Protein AF-A0A1B6CHH2-F1 (afdb_monomer_lite)

Radius of gyration: 15.86 Å; chains: 1; bounding box: 46×40×38 Å

InterPro domains:
  IPR018959 Domain of unknown function DUF1989 [PF09347] (5-122)

Sequence (154 aa):
MIFQGTHLSKYARLWSNEPFVRPLATVVADSIPYNADEDGARLHDIFSSSCGIKTWGLLTGRENGNESCFQTIYKELKNEGCFQCWNIFNCSGISKDTSQYFTKVTPSIKGDYIEFIPDMNLKVAVVCCARGDGSSDIQQNENSLKCDVFAALH

Secondary structure (DSSP, 8-state):
-GGG-SB--TT-EEEPPTTT--EEEEEEEES------TT--EEEESSSPPP-HHHHHHHH--S--PPPHHHHHHHHHTTS------EEEEEEEE-TTT--EEEE-----TT--EEEEESS---------TTTTTT-SSPPPSS-----------

Organism: NCBI:txid38151

pLDDT: mean 84.79, std 11.09, range [46.41, 96.31]

Foldseek 3Di:
DDPVHQADAAQDF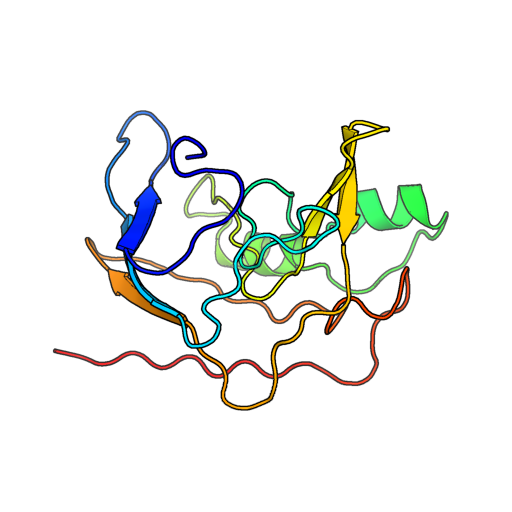DFDDPPVTDTFKGWHHFQDPFAQDPQGKDFWGQNDDFDDLVVLCVVPVDNDDDDTPCNVVCVVCVVVPDDGDIRGQWIWDQGPVPRDIDTDQGPDDPPTDIDIDTPDDDDDDDDQGQCHRVPDPRDRDPPGDDDDDDDDDD

Structure (mmCIF, N/CA/C/O backbone):
data_AF-A0A1B6CHH2-F1
#
_entry.id   AF-A0A1B6CHH2-F1
#
loop_
_atom_site.group_PDB
_atom_site.id
_atom_site.type_symbol
_atom_site.label_atom_id
_atom_site.label_alt_id
_atom_site.label_comp_id
_atom_site.label_asym_id
_atom_site.label_entity_id
_atom_site.label_seq_id
_atom_site.pdbx_PDB_ins_code
_atom_site.Cartn_x
_atom_site.Cartn_y
_atom_site.Cartn_z
_atom_site.occupancy
_atom_site.B_iso_or_equiv
_atom_site.auth_seq_id
_atom_site.auth_comp_id
_atom_site.auth_asym_id
_atom_site.auth_atom_id
_atom_site.pdbx_PDB_model_num
ATOM 1 N N . MET A 1 1 ? 1.430 -3.646 9.565 1.00 60.94 1 MET A N 1
ATOM 2 C CA . MET A 1 1 ? 2.562 -4.428 10.128 1.00 60.94 1 MET A CA 1
ATOM 3 C C . MET A 1 1 ? 3.255 -5.202 9.003 1.00 60.94 1 MET A C 1
ATOM 5 O O . MET A 1 1 ? 2.567 -5.829 8.214 1.00 60.94 1 MET A O 1
ATOM 9 N N . ILE A 1 2 ? 4.585 -5.119 8.889 1.00 65.69 2 ILE A N 1
ATOM 10 C CA . ILE A 1 2 ? 5.358 -5.437 7.663 1.00 65.69 2 ILE A CA 1
ATOM 11 C C . ILE A 1 2 ? 5.760 -6.917 7.469 1.00 65.69 2 ILE A C 1
ATOM 13 O O . ILE A 1 2 ? 6.463 -7.239 6.516 1.00 65.69 2 ILE A O 1
ATOM 17 N N . PHE A 1 3 ? 5.349 -7.841 8.346 1.00 81.38 3 PHE A N 1
ATOM 18 C CA . PHE A 1 3 ? 5.788 -9.248 8.261 1.00 81.38 3 PHE A CA 1
ATOM 19 C C . PHE A 1 3 ? 5.212 -10.009 7.054 1.00 81.38 3 PHE A C 1
ATOM 21 O O . PHE A 1 3 ? 5.709 -11.076 6.710 1.00 81.38 3 PHE A O 1
ATOM 28 N N . GLN A 1 4 ? 4.185 -9.463 6.396 1.00 88.12 4 GLN A N 1
ATOM 29 C CA . GLN A 1 4 ? 3.634 -10.004 5.147 1.00 88.12 4 GLN A CA 1
ATOM 30 C C . GLN A 1 4 ? 4.369 -9.488 3.898 1.00 88.12 4 GLN A C 1
ATOM 32 O O . GLN A 1 4 ? 3.977 -9.810 2.781 1.00 88.12 4 GLN A O 1
ATOM 37 N N . GLY A 1 5 ? 5.446 -8.719 4.087 1.00 89.50 5 GLY A N 1
ATOM 38 C CA . GLY A 1 5 ? 6.236 -8.107 3.027 1.00 89.50 5 GLY A CA 1
ATOM 39 C C . GLY A 1 5 ? 6.018 -6.598 2.921 1.00 89.50 5 GLY A C 1
ATOM 40 O O . GLY A 1 5 ? 5.317 -5.982 3.722 1.00 89.50 5 GLY A O 1
ATOM 41 N N . THR A 1 6 ? 6.648 -5.996 1.912 1.00 91.12 6 THR A N 1
ATOM 42 C CA . THR A 1 6 ? 6.547 -4.557 1.608 1.00 91.12 6 THR A CA 1
ATOM 43 C C . THR A 1 6 ? 5.254 -4.181 0.882 1.00 91.12 6 THR A C 1
ATOM 45 O O . THR A 1 6 ? 4.896 -3.008 0.844 1.00 91.12 6 THR A O 1
ATOM 48 N N . HIS A 1 7 ? 4.562 -5.174 0.324 1.00 93.81 7 HIS A N 1
ATOM 49 C CA . HIS A 1 7 ? 3.394 -5.038 -0.538 1.00 93.81 7 HIS A CA 1
ATOM 50 C C . HIS A 1 7 ? 2.360 -6.095 -0.161 1.00 93.81 7 HIS A C 1
ATOM 52 O O . HIS A 1 7 ? 2.732 -7.225 0.167 1.00 93.81 7 HIS A O 1
ATOM 58 N N . LEU A 1 8 ? 1.079 -5.737 -0.209 1.00 93.06 8 LEU A N 1
ATOM 59 C CA . LEU A 1 8 ? -0.023 -6.653 0.090 1.00 93.06 8 LEU A CA 1
ATOM 60 C C . LEU A 1 8 ? -0.713 -7.102 -1.200 1.00 93.06 8 LEU A C 1
ATOM 62 O O . LEU A 1 8 ? -0.835 -6.335 -2.141 1.00 93.06 8 LEU A O 1
ATOM 66 N N . SER A 1 9 ? -1.201 -8.336 -1.238 1.00 93.12 9 SER A N 1
ATOM 67 C CA . SER A 1 9 ? -2.049 -8.827 -2.330 1.00 93.12 9 SER A CA 1
ATOM 68 C C . SER A 1 9 ? -3.115 -9.760 -1.750 1.00 93.12 9 SER A C 1
ATOM 70 O O . SER A 1 9 ? -3.310 -9.803 -0.530 1.00 93.12 9 SER A O 1
ATOM 72 N N . LYS A 1 10 ? -3.829 -10.494 -2.601 1.00 95.19 10 LYS A N 1
ATOM 73 C CA . LYS A 1 10 ? -4.887 -11.426 -2.207 1.00 95.19 10 LYS A CA 1
ATOM 74 C C . LYS A 1 10 ? -4.439 -12.333 -1.051 1.00 95.19 10 LYS A C 1
ATOM 76 O O . LYS A 1 10 ? -3.338 -12.878 -1.062 1.00 95.19 10 LYS A O 1
ATOM 81 N N . TYR A 1 11 ? -5.320 -12.496 -0.065 1.00 93.69 11 TYR A N 1
ATOM 82 C CA . TYR A 1 11 ? -5.127 -13.225 1.198 1.00 93.69 11 TYR A CA 1
ATOM 83 C C . TYR A 1 11 ? -4.218 -12.553 2.233 1.00 93.69 11 TYR A C 1
ATOM 85 O O . TYR A 1 11 ? -4.068 -13.072 3.343 1.00 93.69 11 TYR A O 1
ATOM 93 N N . ALA A 1 12 ? -3.642 -11.390 1.928 1.00 93.56 12 ALA A N 1
ATOM 94 C CA . ALA A 1 12 ? -2.946 -10.607 2.932 1.00 93.56 12 ALA A CA 1
ATOM 95 C C . ALA A 1 12 ? -3.924 -9.949 3.917 1.00 93.56 12 ALA A C 1
ATOM 97 O O . ALA A 1 12 ? -5.102 -9.747 3.616 1.00 93.56 12 ALA A O 1
ATOM 98 N N . ARG A 1 13 ? -3.426 -9.599 5.106 1.00 93.12 13 ARG A N 1
ATOM 99 C CA . ARG A 1 13 ? -4.207 -8.923 6.141 1.00 93.12 13 ARG A CA 1
ATOM 100 C C . ARG A 1 13 ? -3.628 -7.551 6.435 1.00 93.12 13 ARG A C 1
ATOM 102 O O . ARG A 1 13 ? -2.416 -7.355 6.493 1.00 93.12 13 ARG A O 1
ATOM 109 N N . LEU A 1 14 ? -4.517 -6.604 6.676 1.00 91.25 14 LEU A N 1
ATOM 110 C CA . LEU A 1 14 ? -4.188 -5.354 7.338 1.00 91.25 14 LEU A CA 1
ATOM 111 C C . LEU A 1 14 ? -4.197 -5.611 8.845 1.00 91.25 14 LEU A C 1
ATOM 113 O O . LEU A 1 14 ? -5.105 -6.256 9.363 1.00 91.25 14 LEU A O 1
ATOM 117 N N . TRP A 1 15 ? -3.184 -5.112 9.547 1.00 90.50 15 TRP A N 1
ATOM 118 C CA . TRP A 1 15 ? -2.999 -5.344 10.982 1.00 90.50 15 TRP A CA 1
ATOM 119 C C . TRP A 1 15 ? -2.962 -4.032 11.741 1.00 90.50 15 TRP A C 1
ATOM 121 O O . TRP A 1 15 ? -2.349 -3.067 11.278 1.00 90.50 15 TRP A O 1
ATOM 131 N N . SER A 1 16 ? -3.561 -4.028 12.931 1.00 87.81 16 SER A N 1
ATOM 132 C CA . SER A 1 16 ? -3.460 -2.908 13.859 1.00 87.81 16 SER A CA 1
ATOM 133 C C . SER A 1 16 ? -2.043 -2.767 14.423 1.00 87.81 16 SER A C 1
ATOM 135 O O . SER A 1 16 ? -1.189 -3.648 14.295 1.00 87.81 16 SER A O 1
ATOM 137 N N . ASN A 1 17 ? -1.802 -1.644 15.086 1.00 86.31 17 ASN A N 1
ATOM 138 C CA . ASN A 1 17 ? -0.594 -1.375 15.850 1.00 86.31 17 ASN A CA 1
ATOM 139 C C . ASN A 1 17 ? -0.647 -1.985 17.265 1.00 86.31 17 ASN A C 1
ATOM 141 O O . ASN A 1 17 ? -1.683 -2.474 17.731 1.00 86.31 17 ASN A O 1
ATOM 145 N N . GLU A 1 18 ? 0.500 -1.938 17.942 1.00 86.44 18 GLU A N 1
ATOM 146 C CA . GLU A 1 18 ? 0.625 -2.179 19.382 1.00 86.44 18 GLU A CA 1
ATOM 147 C C . GLU A 1 18 ? -0.289 -1.229 20.183 1.00 86.44 18 GLU A C 1
ATOM 149 O O . GLU A 1 18 ? -0.465 -0.075 19.770 1.00 86.44 18 GLU A O 1
ATOM 154 N N . PRO A 1 19 ? -0.866 -1.669 21.320 1.00 88.88 19 PRO A N 1
ATOM 155 C CA . PRO A 1 19 ? -0.659 -2.962 21.993 1.00 88.88 19 PRO A CA 1
ATOM 156 C C . PRO A 1 19 ? -1.614 -4.085 21.540 1.00 88.88 19 PRO A C 1
ATOM 158 O O . PRO A 1 19 ? -1.620 -5.164 22.122 1.00 88.88 19 PRO A O 1
ATOM 161 N N . PHE A 1 20 ? -2.496 -3.826 20.568 1.00 87.12 20 PHE A N 1
ATOM 162 C CA . PHE A 1 20 ? -3.601 -4.744 20.260 1.00 87.12 20 PHE A CA 1
ATOM 163 C C . PHE A 1 20 ? -3.266 -5.799 19.210 1.00 87.12 20 PHE A C 1
ATOM 165 O O . PHE A 1 20 ? -3.864 -6.868 19.255 1.00 87.12 20 PHE A O 1
ATOM 172 N N . VAL A 1 21 ? -2.387 -5.463 18.253 1.00 88.62 21 VAL A N 1
ATOM 173 C CA . VAL A 1 21 ? -1.917 -6.310 17.136 1.00 88.62 21 VAL A CA 1
ATOM 174 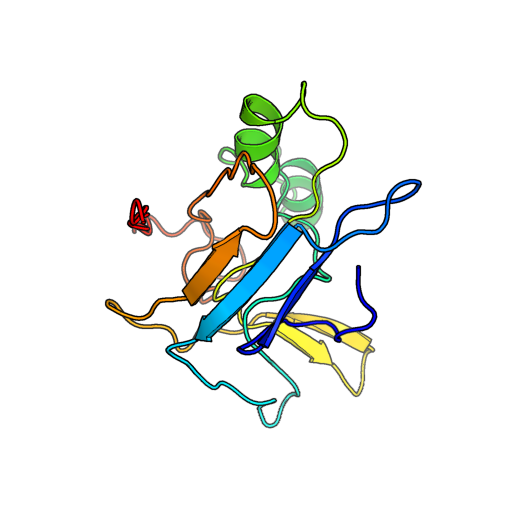C C . VAL A 1 21 ? -2.935 -7.378 16.711 1.00 88.62 21 VAL A C 1
ATOM 176 O O . VAL A 1 21 ? -2.808 -8.564 17.012 1.00 88.62 21 VAL A O 1
ATOM 179 N N . ARG A 1 22 ? -3.978 -6.951 15.996 1.00 90.75 22 ARG A N 1
ATOM 180 C CA . ARG A 1 22 ? -5.051 -7.827 15.508 1.00 90.75 22 ARG A CA 1
ATOM 181 C C . ARG A 1 22 ? -5.379 -7.563 14.036 1.00 90.75 22 ARG A C 1
ATOM 183 O O . ARG A 1 22 ? -5.100 -6.460 13.553 1.00 90.75 22 ARG A O 1
ATOM 190 N N . PRO A 1 23 ? -5.970 -8.539 13.323 1.00 91.88 23 PRO A N 1
ATOM 191 C CA . PRO A 1 23 ? -6.483 -8.322 11.975 1.00 91.88 23 PRO A CA 1
ATOM 192 C C . PRO A 1 23 ? -7.516 -7.190 11.947 1.00 91.88 23 PRO A C 1
ATOM 194 O O . PRO A 1 23 ? -8.402 -7.134 12.798 1.00 91.88 23 PRO A O 1
ATOM 197 N N . LEU A 1 24 ? -7.375 -6.285 10.982 1.00 91.81 24 LEU A N 1
ATOM 198 C CA . LEU A 1 24 ? -8.330 -5.214 10.691 1.00 91.81 24 LEU A CA 1
ATOM 199 C C . LEU A 1 24 ? -9.223 -5.601 9.515 1.00 91.81 24 LEU A C 1
ATOM 201 O O . LEU A 1 24 ? -10.440 -5.466 9.590 1.00 91.81 24 LEU A O 1
ATOM 205 N N . ALA A 1 25 ? -8.606 -6.073 8.435 1.00 93.06 25 ALA A N 1
ATOM 206 C CA . ALA A 1 25 ? -9.290 -6.536 7.241 1.00 93.06 25 ALA A CA 1
ATOM 207 C C . ALA A 1 25 ? -8.429 -7.548 6.486 1.00 93.06 25 ALA A C 1
ATOM 209 O O . ALA A 1 25 ? -7.195 -7.490 6.530 1.00 93.06 25 ALA A O 1
ATOM 210 N N . THR A 1 26 ? -9.086 -8.423 5.735 1.00 94.75 26 THR A N 1
ATOM 211 C CA . THR A 1 26 ? -8.455 -9.429 4.881 1.00 94.75 26 THR A CA 1
ATOM 212 C C . THR A 1 26 ? -8.722 -9.094 3.416 1.00 94.75 26 THR A C 1
ATOM 214 O O . THR A 1 26 ? -9.875 -8.943 3.025 1.00 94.75 26 THR A O 1
ATOM 217 N N . VAL A 1 27 ? -7.671 -9.004 2.595 1.00 94.88 27 VAL A N 1
ATOM 218 C CA . VAL A 1 27 ? -7.792 -8.807 1.143 1.00 94.88 27 VAL A CA 1
ATOM 219 C C . VAL A 1 27 ? -8.325 -10.094 0.517 1.00 94.88 27 VAL A C 1
ATOM 221 O O . VAL A 1 27 ? -7.680 -11.141 0.595 1.00 94.88 27 VAL A O 1
ATOM 224 N N . VAL A 1 28 ? -9.498 -10.036 -0.108 1.00 96.31 28 VAL A N 1
ATOM 225 C CA . VAL A 1 28 ? -10.177 -11.204 -0.695 1.00 96.31 28 VAL A CA 1
ATOM 226 C C . VAL A 1 28 ? -10.089 -11.245 -2.212 1.00 96.31 28 VAL A C 1
ATOM 228 O O . VAL A 1 28 ? -10.123 -12.337 -2.783 1.00 96.31 28 VAL A O 1
ATOM 231 N N . ALA A 1 29 ? -9.888 -10.099 -2.861 1.00 96.06 29 ALA A N 1
ATOM 232 C CA . ALA A 1 29 ? -9.630 -10.026 -4.289 1.00 96.06 29 ALA A CA 1
ATOM 233 C C . ALA A 1 29 ? -8.642 -8.908 -4.616 1.00 96.06 29 ALA A C 1
ATOM 235 O O . ALA A 1 29 ? -8.631 -7.855 -3.984 1.00 96.06 29 ALA A O 1
ATOM 236 N N . ASP A 1 30 ? -7.824 -9.174 -5.622 1.00 95.75 30 ASP A N 1
ATOM 237 C CA . ASP A 1 30 ? -6.888 -8.247 -6.235 1.00 95.75 30 ASP A CA 1
ATOM 238 C C . ASP A 1 30 ? -6.966 -8.529 -7.736 1.00 95.75 30 ASP A C 1
ATOM 240 O O . ASP A 1 30 ? -6.650 -9.636 -8.184 1.00 95.75 30 ASP A O 1
ATOM 244 N N . SER A 1 31 ? -7.520 -7.578 -8.485 1.00 96.19 31 SER A N 1
ATOM 245 C CA . SER A 1 31 ? -7.730 -7.721 -9.931 1.00 96.19 31 SER A CA 1
ATOM 246 C C . SER A 1 31 ? -6.423 -7.754 -10.722 1.00 96.19 31 SER A C 1
ATOM 248 O O . SER A 1 31 ? -6.406 -8.285 -11.833 1.00 96.19 31 SER A O 1
ATOM 250 N N . ILE A 1 32 ? -5.327 -7.261 -10.134 1.00 94.38 32 ILE A N 1
ATOM 251 C CA . ILE A 1 32 ? -4.011 -7.239 -10.758 1.00 94.38 32 ILE A CA 1
ATOM 252 C C . ILE A 1 32 ? -3.080 -8.139 -9.938 1.00 94.38 32 ILE A C 1
ATOM 254 O O . ILE A 1 32 ? -2.413 -7.662 -9.023 1.00 94.38 32 ILE A O 1
ATOM 258 N N . PRO A 1 33 ? -2.964 -9.440 -10.261 1.00 83.69 33 PRO A N 1
ATOM 259 C CA . PRO A 1 33 ? -2.035 -10.349 -9.588 1.00 83.69 33 PRO A CA 1
ATOM 260 C C . PRO A 1 33 ? -0.579 -10.059 -10.004 1.00 83.69 33 PRO A C 1
ATOM 262 O O . PRO A 1 33 ? 0.093 -10.876 -10.638 1.00 83.69 33 PRO A O 1
ATOM 265 N N . TYR A 1 34 ? -0.098 -8.858 -9.681 1.00 88.69 34 TYR A N 1
ATOM 266 C CA . TYR A 1 34 ? 1.200 -8.333 -10.068 1.00 88.69 34 TYR A CA 1
ATOM 267 C C . TYR A 1 34 ? 2.277 -8.872 -9.130 1.00 88.69 34 TYR A C 1
ATOM 269 O O . TYR A 1 34 ? 2.475 -8.402 -8.006 1.00 88.69 34 TYR A O 1
ATOM 277 N N . ASN A 1 35 ? 2.981 -9.895 -9.606 1.00 87.31 35 ASN A N 1
ATOM 278 C CA . ASN A 1 35 ? 4.192 -10.374 -8.956 1.00 87.31 35 ASN A CA 1
ATOM 279 C C . ASN A 1 35 ? 5.327 -9.350 -9.092 1.00 87.31 35 ASN A C 1
ATOM 281 O O . ASN A 1 35 ? 5.201 -8.355 -9.797 1.00 87.31 35 ASN A O 1
ATOM 285 N N . ALA A 1 36 ? 6.450 -9.612 -8.418 1.00 91.88 36 ALA A N 1
ATOM 286 C CA . ALA A 1 36 ? 7.648 -8.802 -8.605 1.00 91.88 36 ALA A CA 1
ATOM 287 C C . ALA A 1 36 ? 8.041 -8.753 -10.091 1.00 91.88 36 ALA A C 1
ATOM 289 O O . ALA A 1 36 ? 8.212 -9.814 -10.697 1.00 91.88 36 ALA A O 1
ATOM 290 N N . ASP A 1 37 ? 8.199 -7.553 -10.645 1.00 93.81 37 ASP A N 1
ATOM 291 C CA . ASP A 1 37 ? 8.775 -7.380 -11.979 1.00 93.81 37 ASP A CA 1
ATOM 292 C C . ASP A 1 37 ? 10.305 -7.571 -11.969 1.00 93.81 37 ASP A C 1
ATOM 294 O O . ASP A 1 37 ? 10.905 -7.919 -10.945 1.00 93.81 37 ASP A O 1
ATOM 298 N N . GLU A 1 38 ? 10.952 -7.370 -13.119 1.00 94.44 38 GLU A N 1
ATOM 299 C CA . GLU A 1 38 ? 12.405 -7.542 -13.278 1.00 94.44 38 GLU A CA 1
ATOM 300 C C . GLU A 1 38 ? 13.220 -6.641 -12.326 1.00 94.44 38 GLU A C 1
ATOM 302 O O . GLU A 1 38 ? 14.238 -7.074 -11.766 1.00 94.44 38 GLU A O 1
ATOM 307 N N . ASP A 1 39 ? 12.709 -5.437 -12.053 1.00 92.75 39 ASP A N 1
ATOM 308 C CA . ASP A 1 39 ? 13.296 -4.455 -11.137 1.00 92.75 39 ASP A CA 1
ATOM 309 C C . ASP A 1 39 ? 12.963 -4.762 -9.664 1.00 92.75 39 ASP A C 1
ATOM 311 O O . ASP A 1 39 ? 13.539 -4.177 -8.744 1.00 92.75 39 ASP A O 1
ATOM 315 N N . GLY A 1 40 ? 12.056 -5.711 -9.415 1.00 93.44 40 GLY A N 1
ATOM 316 C CA . GLY A 1 40 ? 11.552 -6.070 -8.093 1.00 93.44 40 GLY A CA 1
ATOM 317 C C . GLY A 1 40 ? 10.361 -5.228 -7.631 1.00 93.44 40 GLY A C 1
ATOM 318 O O . GLY A 1 40 ? 10.017 -5.278 -6.446 1.00 93.44 40 GLY A O 1
ATOM 319 N N . ALA A 1 41 ? 9.735 -4.467 -8.531 1.00 94.50 41 ALA A N 1
ATOM 320 C CA . ALA A 1 41 ? 8.568 -3.651 -8.232 1.00 94.50 41 ALA A CA 1
ATOM 321 C C . ALA A 1 41 ? 7.324 -4.515 -8.005 1.00 94.50 41 ALA A C 1
ATOM 323 O O . ALA A 1 41 ? 7.145 -5.550 -8.645 1.00 94.50 41 ALA A O 1
ATOM 324 N N . ARG A 1 42 ? 6.451 -4.084 -7.096 1.00 95.25 42 ARG A N 1
ATOM 325 C CA . ARG A 1 42 ? 5.154 -4.708 -6.802 1.00 95.25 42 ARG A CA 1
ATOM 326 C C . ARG A 1 42 ? 4.086 -3.630 -6.603 1.00 95.25 42 ARG A C 1
ATOM 328 O O . ARG A 1 42 ? 4.408 -2.445 -6.521 1.00 95.25 42 ARG A O 1
ATOM 335 N N . LEU A 1 43 ? 2.821 -4.045 -6.515 1.00 95.25 43 LEU A N 1
ATOM 336 C CA . LEU A 1 43 ? 1.683 -3.159 -6.244 1.00 95.25 43 LEU A CA 1
ATOM 337 C C . LEU A 1 43 ? 1.253 -3.185 -4.781 1.00 95.25 43 LEU A C 1
ATOM 339 O O . LEU A 1 43 ? 1.504 -4.158 -4.077 1.00 95.25 43 LEU A O 1
ATOM 343 N N . HIS A 1 44 ? 0.554 -2.133 -4.350 1.00 94.25 44 HIS A N 1
ATOM 344 C CA . HIS A 1 44 ? -0.098 -2.041 -3.036 1.00 94.25 44 HIS A CA 1
ATOM 345 C C . HIS A 1 44 ? 0.888 -1.962 -1.862 1.00 94.25 44 HIS A C 1
ATOM 347 O O . HIS A 1 44 ? 0.821 -2.748 -0.909 1.00 94.25 44 HIS A O 1
ATOM 353 N N . ASP A 1 45 ? 1.819 -1.012 -1.938 1.00 92.12 45 ASP A N 1
ATOM 354 C CA . ASP A 1 45 ? 2.862 -0.840 -0.927 1.00 92.12 45 ASP A CA 1
ATOM 355 C C . ASP A 1 45 ? 2.288 -0.424 0.444 1.00 92.12 45 ASP A C 1
ATOM 357 O O . ASP A 1 45 ? 1.340 0.361 0.539 1.00 92.12 45 ASP A O 1
ATOM 361 N N . ILE A 1 46 ? 2.892 -0.954 1.510 1.00 89.75 46 ILE A N 1
ATOM 362 C CA . ILE A 1 46 ? 2.626 -0.586 2.914 1.00 89.75 46 ILE A CA 1
ATOM 363 C C . ILE A 1 46 ? 3.878 -0.089 3.652 1.00 89.75 46 ILE A C 1
ATOM 365 O O . ILE A 1 46 ? 3.888 0.014 4.881 1.00 89.75 46 ILE A O 1
ATOM 369 N N . PHE A 1 47 ? 4.968 0.126 2.921 1.00 82.56 47 PHE A N 1
ATOM 370 C CA . PHE A 1 47 ? 6.271 0.483 3.472 1.00 82.56 47 PHE A CA 1
ATOM 371 C C . PHE A 1 47 ? 6.548 1.982 3.358 1.00 82.56 47 PHE A C 1
ATOM 373 O O . PHE A 1 47 ? 7.167 2.563 4.250 1.00 82.56 47 PHE A O 1
ATOM 380 N N . SER A 1 48 ? 6.106 2.613 2.272 1.00 78.38 48 SER A N 1
ATOM 381 C CA . SER A 1 48 ? 6.322 4.032 2.045 1.00 78.38 48 SER A CA 1
ATOM 382 C C . SER A 1 48 ? 5.349 4.872 2.876 1.00 78.38 48 SER A C 1
ATOM 384 O O . SER A 1 48 ? 4.216 4.482 3.177 1.00 78.38 48 SER A O 1
ATOM 386 N N . SER A 1 49 ? 5.804 6.053 3.291 1.00 74.62 49 SER A N 1
ATOM 387 C CA . SER A 1 49 ? 4.914 7.037 3.896 1.00 74.62 49 SER A CA 1
ATOM 388 C C . SER A 1 49 ? 3.989 7.634 2.835 1.00 74.62 49 SER A C 1
ATOM 390 O O . SER A 1 49 ? 4.360 7.779 1.670 1.00 74.62 49 SER A O 1
ATOM 392 N N . SER A 1 50 ? 2.786 8.045 3.247 1.00 79.25 50 SER A N 1
ATOM 393 C CA . SER A 1 50 ? 1.944 8.892 2.396 1.00 79.25 50 SER A CA 1
ATOM 394 C C . SER A 1 50 ? 2.705 10.142 1.962 1.00 79.25 50 SER A C 1
ATOM 396 O O . SER A 1 50 ? 3.498 10.696 2.731 1.00 79.25 50 SER A O 1
ATOM 398 N N . CYS A 1 51 ? 2.411 10.636 0.756 1.00 80.06 51 CYS A N 1
ATOM 399 C CA . CYS A 1 51 ? 2.988 11.895 0.304 1.00 80.06 51 CYS A CA 1
ATOM 400 C C . CYS A 1 51 ? 2.627 13.024 1.285 1.00 80.06 51 CYS A C 1
ATOM 402 O O . CYS A 1 51 ? 1.514 13.083 1.820 1.00 80.06 51 CYS A O 1
ATOM 404 N N . GLY A 1 52 ? 3.595 13.904 1.545 1.00 83.12 52 GLY A N 1
ATOM 405 C CA . GLY A 1 52 ? 3.478 14.976 2.526 1.00 83.12 52 GLY A CA 1
ATOM 406 C C . GLY A 1 52 ? 4.074 16.271 1.994 1.00 83.12 52 GLY A C 1
ATOM 407 O O . GLY A 1 52 ? 5.146 16.263 1.390 1.00 83.12 52 GLY A O 1
ATOM 408 N N . ILE A 1 53 ? 3.399 17.391 2.260 1.00 81.44 53 ILE A N 1
ATOM 409 C CA . ILE A 1 53 ? 3.796 18.713 1.749 1.00 81.44 53 ILE A CA 1
ATOM 410 C C . ILE A 1 53 ? 5.222 19.114 2.150 1.00 81.44 53 ILE A C 1
ATOM 412 O O . ILE A 1 53 ? 5.944 19.707 1.357 1.00 81.44 53 ILE A O 1
ATOM 416 N N . LYS A 1 54 ? 5.661 18.742 3.361 1.00 83.50 54 LYS A N 1
ATOM 417 C CA . LYS A 1 54 ? 7.013 19.047 3.848 1.00 83.50 54 LYS A CA 1
ATOM 418 C C . LYS A 1 54 ? 8.078 18.288 3.062 1.00 83.50 54 LYS A C 1
ATOM 420 O O . LYS A 1 54 ? 9.056 18.887 2.636 1.00 83.50 54 LYS A O 1
ATOM 425 N N . THR A 1 55 ? 7.872 16.990 2.842 1.00 82.81 55 THR A N 1
ATOM 426 C CA . THR A 1 55 ? 8.780 16.164 2.035 1.00 82.81 55 THR A CA 1
ATOM 427 C C . THR A 1 55 ? 8.832 16.671 0.602 1.00 82.81 55 THR A C 1
ATOM 429 O O . THR A 1 55 ? 9.913 16.808 0.045 1.00 82.81 55 THR A O 1
ATOM 432 N N . TRP A 1 56 ? 7.678 17.012 0.026 1.00 81.19 56 TRP A N 1
ATOM 433 C CA . TRP A 1 56 ? 7.620 17.603 -1.305 1.00 81.19 56 TRP A CA 1
ATOM 434 C C . TRP A 1 56 ? 8.415 18.912 -1.375 1.00 81.19 56 TRP A C 1
ATOM 436 O O . TRP A 1 56 ? 9.290 19.035 -2.222 1.00 81.19 56 TRP A O 1
ATOM 446 N N . GLY A 1 57 ? 8.205 19.837 -0.433 1.00 83.69 57 GLY A N 1
ATOM 447 C CA . GLY A 1 57 ? 8.930 21.107 -0.410 1.00 83.69 57 GLY A CA 1
ATOM 448 C C . GLY A 1 57 ? 10.445 20.943 -0.266 1.00 83.69 57 GLY A C 1
ATOM 449 O O . GLY A 1 57 ? 11.196 21.655 -0.929 1.00 83.69 57 GLY A O 1
ATOM 450 N N . LEU A 1 58 ? 10.900 19.959 0.521 1.00 84.94 58 LEU A N 1
ATOM 451 C CA . LEU A 1 58 ? 12.321 19.607 0.632 1.00 84.94 58 LEU A CA 1
ATOM 452 C C . LEU A 1 58 ? 12.901 19.058 -0.680 1.00 84.94 58 LEU A C 1
ATOM 454 O O . LEU A 1 58 ? 14.044 19.360 -1.004 1.00 84.94 58 LEU A O 1
ATOM 458 N N . LEU A 1 59 ? 12.129 18.268 -1.433 1.00 79.88 59 LEU A N 1
ATOM 459 C CA . LEU A 1 59 ? 12.576 17.676 -2.698 1.00 79.88 59 LEU A CA 1
ATOM 460 C C . LEU A 1 59 ? 12.551 18.675 -3.860 1.00 79.88 59 LEU A C 1
ATOM 462 O O . LEU A 1 59 ? 13.400 18.608 -4.743 1.00 79.88 59 LEU A O 1
ATOM 466 N N . THR A 1 60 ? 11.583 19.593 -3.880 1.00 79.75 60 THR A N 1
ATOM 467 C CA . THR A 1 60 ? 11.380 20.507 -5.014 1.00 79.75 60 THR A CA 1
ATOM 468 C C . THR A 1 60 ? 11.912 21.915 -4.780 1.00 79.75 60 THR A C 1
ATOM 470 O O . THR A 1 60 ? 11.922 22.711 -5.718 1.00 79.75 60 THR A O 1
ATOM 473 N N . GLY A 1 61 ? 12.263 22.270 -3.540 1.00 83.12 61 GLY A N 1
ATOM 474 C CA . GLY A 1 61 ? 12.601 23.642 -3.150 1.00 83.12 61 GLY A CA 1
ATOM 475 C C . GLY A 1 61 ? 11.427 24.622 -3.274 1.00 83.12 61 GLY A C 1
ATOM 476 O O . GLY A 1 61 ? 11.641 25.820 -3.434 1.00 83.12 61 GLY A O 1
ATOM 477 N N . ARG A 1 62 ? 10.181 24.125 -3.259 1.00 79.94 62 ARG A N 1
ATOM 478 C CA . ARG A 1 62 ? 8.967 24.946 -3.405 1.00 79.94 62 ARG A CA 1
ATOM 479 C C . ARG A 1 62 ? 8.213 24.984 -2.083 1.00 79.94 62 ARG A C 1
ATOM 481 O O . ARG A 1 62 ? 7.990 23.949 -1.467 1.00 79.94 62 ARG A O 1
ATOM 488 N N . GLU A 1 63 ? 7.779 26.170 -1.678 1.00 67.38 63 GLU A N 1
ATOM 489 C CA . GLU A 1 63 ? 7.092 26.362 -0.392 1.00 67.38 63 GLU A CA 1
ATOM 490 C C . GLU A 1 63 ? 5.575 26.133 -0.480 1.00 67.38 63 GLU A C 1
ATOM 492 O O . GLU A 1 63 ? 4.940 25.805 0.520 1.00 67.38 63 GLU A O 1
ATOM 497 N N . ASN A 1 64 ? 5.004 26.228 -1.687 1.00 67.50 64 ASN A N 1
ATOM 498 C CA . ASN A 1 64 ? 3.570 26.099 -1.937 1.00 67.50 64 ASN A CA 1
ATOM 499 C C . ASN A 1 64 ? 3.292 24.926 -2.884 1.00 67.50 64 ASN A C 1
ATOM 501 O O . ASN A 1 64 ? 3.659 24.967 -4.059 1.00 67.50 64 ASN A O 1
ATOM 505 N N . GLY A 1 65 ? 2.631 23.894 -2.366 1.00 68.81 65 GLY A N 1
ATOM 506 C CA . GLY A 1 65 ? 2.119 22.753 -3.124 1.00 68.81 65 GLY A CA 1
ATOM 507 C C . GLY A 1 65 ? 0.653 22.491 -2.777 1.00 68.81 65 GLY A C 1
ATOM 508 O O . GLY A 1 65 ? 0.117 23.086 -1.840 1.00 68.81 65 GLY A O 1
ATOM 509 N N . ASN A 1 66 ? -0.000 21.603 -3.528 1.00 74.12 66 ASN A N 1
ATOM 510 C CA . ASN A 1 66 ? -1.379 21.214 -3.229 1.00 74.12 66 ASN A CA 1
ATOM 511 C C . ASN A 1 66 ? -1.444 20.410 -1.934 1.00 74.12 66 ASN A C 1
ATOM 513 O O . ASN A 1 66 ? -0.437 19.902 -1.431 1.00 74.12 66 ASN A O 1
ATOM 517 N N . GLU A 1 67 ? -2.664 20.259 -1.430 1.00 79.38 67 GLU A N 1
ATOM 518 C CA . GLU A 1 67 ? -2.933 19.340 -0.341 1.00 79.38 67 GLU A CA 1
ATOM 519 C C . GLU A 1 67 ? -2.405 17.934 -0.669 1.00 79.38 67 GLU A C 1
ATOM 521 O O . GLU A 1 67 ? -2.662 17.370 -1.733 1.00 79.38 67 GLU A O 1
ATOM 526 N N . SER A 1 68 ? -1.616 17.401 0.258 1.00 84.38 68 SER A N 1
ATOM 527 C CA . SER A 1 68 ? -1.022 16.070 0.165 1.00 84.38 68 SER A CA 1
ATOM 528 C C . SER A 1 68 ? -1.947 14.997 0.739 1.00 84.38 68 SER A C 1
ATOM 530 O O . SER A 1 68 ? -2.747 15.284 1.631 1.00 84.38 68 SER A O 1
ATOM 532 N N . CYS A 1 69 ? -1.778 13.741 0.308 1.00 86.00 69 CYS A N 1
ATOM 533 C CA . CYS A 1 69 ? -2.547 12.603 0.823 1.00 86.00 69 CYS A CA 1
ATOM 534 C C . CYS A 1 69 ? -2.527 12.547 2.353 1.00 86.00 69 CYS A C 1
ATOM 536 O O . CYS A 1 69 ? -3.566 12.363 2.986 1.00 86.00 69 CYS A O 1
ATOM 538 N N . PHE A 1 70 ? -1.351 12.761 2.955 1.00 85.88 70 PHE A N 1
ATOM 539 C CA . PHE A 1 70 ? -1.215 12.773 4.405 1.00 85.88 70 PHE A CA 1
ATOM 540 C C . PHE A 1 70 ? -2.077 13.858 5.060 1.00 85.88 70 PHE A C 1
ATOM 542 O O . PHE A 1 70 ? -2.707 13.591 6.076 1.00 85.88 70 PHE A O 1
ATOM 549 N N . GLN A 1 71 ? -2.131 15.071 4.500 1.00 85.75 71 GLN A N 1
ATOM 550 C CA . GLN A 1 71 ? -2.929 16.160 5.072 1.00 85.75 71 GLN A CA 1
ATOM 551 C C . GLN A 1 71 ? -4.425 15.863 5.008 1.00 85.75 71 GLN A C 1
ATOM 553 O O . GLN A 1 71 ? -5.110 16.076 6.008 1.00 85.75 71 GLN A O 1
ATOM 558 N N . THR A 1 72 ? -4.920 15.354 3.878 1.00 86.88 72 THR A N 1
ATOM 559 C CA . THR A 1 72 ? -6.334 14.986 3.735 1.00 86.88 72 THR A CA 1
ATOM 560 C C . THR A 1 72 ? -6.702 13.876 4.719 1.00 86.88 72 THR A C 1
ATOM 562 O O . THR A 1 72 ? -7.634 14.035 5.502 1.00 86.88 72 THR A O 1
ATOM 565 N N . ILE A 1 73 ? -5.917 12.794 4.774 1.00 86.62 73 ILE A N 1
ATOM 566 C CA . ILE A 1 73 ? -6.170 11.674 5.696 1.00 86.62 73 ILE A CA 1
ATOM 567 C C . ILE A 1 73 ? -6.077 12.135 7.155 1.00 86.62 73 ILE A C 1
ATOM 569 O O . ILE A 1 73 ? -6.935 11.804 7.970 1.00 86.62 73 ILE A O 1
ATOM 573 N N . TYR A 1 74 ? -5.063 12.934 7.495 1.00 86.06 74 TYR A N 1
ATOM 574 C CA . TYR A 1 74 ? -4.882 13.442 8.851 1.00 86.06 74 TYR A CA 1
ATOM 575 C C . TYR A 1 74 ? -6.067 14.305 9.300 1.00 86.06 74 TYR A C 1
ATOM 577 O O . TYR A 1 74 ? -6.503 14.181 10.439 1.00 86.06 74 TYR A O 1
ATOM 585 N N . LYS A 1 75 ? -6.639 15.147 8.429 1.00 87.69 75 LYS A N 1
ATOM 586 C CA . LYS A 1 75 ? -7.832 15.941 8.773 1.00 87.69 75 LYS A CA 1
ATOM 587 C C . LYS A 1 75 ? -9.018 15.060 9.178 1.00 87.69 75 LYS A C 1
ATOM 589 O O . LYS A 1 75 ? -9.670 15.379 10.173 1.00 87.69 75 LYS A O 1
ATOM 594 N N . GLU A 1 76 ? -9.227 13.953 8.469 1.00 87.06 76 GLU A N 1
ATOM 595 C CA . GLU A 1 76 ? -10.345 13.023 8.688 1.00 87.06 76 GLU A CA 1
ATOM 596 C C . GLU A 1 76 ? -10.123 12.045 9.857 1.00 87.06 76 GLU A C 1
ATOM 598 O O . GLU A 1 76 ? -11.077 11.626 10.526 1.00 87.06 76 GLU A O 1
ATOM 603 N N . LEU A 1 77 ? -8.864 11.675 10.121 1.00 86.06 77 LEU A N 1
ATOM 604 C CA . LEU A 1 77 ? -8.506 10.618 11.075 1.00 86.06 77 LEU A CA 1
ATOM 605 C C . LEU A 1 77 ? -7.740 11.093 12.317 1.00 86.06 77 LEU A C 1
ATOM 607 O O . LEU A 1 77 ? -7.480 10.276 13.193 1.00 86.06 77 LEU A O 1
ATOM 611 N N . LYS A 1 78 ? -7.402 12.383 12.464 1.00 83.00 78 LYS A N 1
ATOM 612 C CA . LYS A 1 78 ? -6.601 12.897 13.604 1.00 83.00 78 LYS A CA 1
ATOM 613 C C . LYS A 1 78 ? -7.107 12.488 14.993 1.00 83.00 78 LYS A C 1
ATOM 615 O O . LYS A 1 78 ? -6.304 12.375 15.913 1.00 83.00 78 LYS A O 1
ATOM 620 N N . ASN A 1 79 ? -8.415 12.284 15.152 1.00 84.50 79 ASN A N 1
ATOM 621 C CA . ASN A 1 79 ? -9.031 11.918 16.430 1.00 84.50 79 ASN A CA 1
ATOM 622 C C . ASN A 1 79 ? -9.063 10.397 16.674 1.00 84.50 79 ASN A C 1
ATOM 624 O O . ASN A 1 79 ? -9.384 9.973 17.777 1.00 84.50 79 ASN A O 1
ATOM 628 N N . GLU A 1 80 ? -8.730 9.589 15.666 1.00 77.12 80 GLU A N 1
ATOM 629 C CA . GLU A 1 80 ? -8.769 8.119 15.711 1.00 77.12 80 GLU A CA 1
ATOM 630 C C . GLU A 1 80 ? -7.420 7.509 16.147 1.00 77.12 80 GLU A C 1
ATOM 632 O O . GLU A 1 80 ? -7.303 6.298 16.321 1.00 77.12 80 GLU A O 1
ATOM 637 N N . GLY A 1 81 ? -6.386 8.339 16.331 1.00 71.88 81 GLY A N 1
ATOM 638 C CA . GLY A 1 81 ? -5.036 7.914 16.707 1.00 71.88 81 GLY A CA 1
ATOM 639 C C . GLY A 1 81 ? -4.101 7.696 15.511 1.00 71.88 81 GLY A C 1
ATOM 640 O O . GLY A 1 81 ? -4.192 8.379 14.491 1.00 71.88 81 GLY A O 1
ATOM 641 N N . CYS A 1 82 ? -3.141 6.778 15.656 1.00 64.31 82 CYS A N 1
ATOM 642 C CA . CYS A 1 82 ? -2.160 6.474 14.613 1.00 64.31 82 CYS A CA 1
ATOM 643 C C . CYS A 1 82 ? -2.780 5.612 13.506 1.00 64.31 82 CYS A C 1
ATOM 645 O O . CYS A 1 82 ? -3.246 4.506 13.768 1.00 64.31 82 CYS A O 1
ATOM 647 N N . PHE A 1 83 ? -2.705 6.080 12.260 1.00 75.50 83 PHE A N 1
ATOM 648 C CA . PHE A 1 83 ? -3.088 5.315 11.074 1.00 75.50 83 PHE A CA 1
ATOM 649 C C . PHE A 1 83 ? -1.842 4.865 10.299 1.00 75.50 83 PHE A C 1
ATOM 651 O O . PHE A 1 83 ? -0.855 5.597 10.204 1.00 75.50 83 PHE A O 1
ATOM 658 N N . GLN A 1 84 ? -1.881 3.658 9.730 1.00 72.69 84 GLN A N 1
ATOM 659 C CA . GLN A 1 84 ? -0.930 3.245 8.694 1.00 72.69 84 GLN A CA 1
ATOM 660 C C . GLN A 1 84 ? -1.558 3.498 7.326 1.00 72.69 84 GLN A C 1
ATOM 662 O O . GLN A 1 84 ? -2.755 3.293 7.138 1.00 72.69 84 GLN A O 1
ATOM 667 N N . CYS A 1 85 ? -0.749 3.973 6.385 1.00 82.94 85 CYS A N 1
ATOM 668 C CA . CYS A 1 85 ? -1.192 4.192 5.015 1.00 82.94 85 CYS A CA 1
ATOM 669 C C . CYS A 1 85 ? -0.998 2.910 4.206 1.00 82.94 85 CYS A C 1
ATOM 671 O O . CYS A 1 85 ? -0.044 2.168 4.431 1.00 82.94 85 CYS A O 1
ATOM 673 N N . TRP A 1 86 ? -1.904 2.679 3.264 1.00 91.31 86 TRP A N 1
ATOM 674 C CA . TRP A 1 86 ? -1.806 1.607 2.289 1.00 91.31 86 TRP A CA 1
ATOM 675 C C . TRP A 1 86 ? -1.905 2.221 0.896 1.00 91.31 86 TRP A C 1
ATOM 677 O O . TRP A 1 86 ? -2.939 2.780 0.529 1.00 91.31 86 TRP A O 1
ATOM 687 N N . ASN A 1 87 ? -0.814 2.164 0.137 1.00 92.06 87 ASN A N 1
ATOM 688 C CA . ASN A 1 87 ? -0.700 2.803 -1.168 1.00 92.06 87 ASN A CA 1
ATOM 689 C C . ASN A 1 87 ? -1.244 1.873 -2.259 1.00 92.06 87 ASN A C 1
ATOM 691 O O . ASN A 1 87 ? -0.493 1.241 -3.003 1.00 92.06 87 ASN A O 1
ATOM 695 N N . ILE A 1 88 ? -2.572 1.761 -2.329 1.00 93.31 88 ILE A N 1
ATOM 696 C CA . ILE A 1 88 ? -3.283 0.910 -3.294 1.00 93.31 88 ILE A CA 1
ATOM 697 C C . ILE A 1 88 ? -2.911 1.325 -4.729 1.00 93.31 88 ILE A C 1
ATOM 699 O O . ILE A 1 88 ? -2.882 2.512 -5.044 1.00 93.31 88 ILE A O 1
ATOM 703 N N . PHE A 1 89 ? -2.603 0.341 -5.582 1.00 94.00 89 PHE A N 1
ATOM 704 C CA . PHE A 1 89 ? -2.129 0.493 -6.968 1.00 94.00 89 PHE A CA 1
ATOM 705 C C . PHE A 1 89 ? -0.798 1.230 -7.157 1.00 94.00 89 PHE A C 1
ATOM 707 O O . PHE A 1 89 ? -0.327 1.312 -8.288 1.00 94.00 89 PHE A O 1
ATOM 714 N N . ASN A 1 90 ? -0.140 1.721 -6.103 1.00 92.62 90 ASN A N 1
ATOM 715 C CA . ASN A 1 90 ? 1.202 2.280 -6.241 1.00 92.62 90 ASN A CA 1
ATOM 716 C C . ASN A 1 90 ? 2.181 1.170 -6.648 1.00 92.62 90 ASN A C 1
ATOM 718 O O . ASN A 1 90 ? 2.289 0.169 -5.938 1.00 92.62 90 ASN A O 1
ATOM 722 N N . CYS A 1 91 ? 2.878 1.352 -7.774 1.00 94.25 91 CYS A N 1
ATOM 723 C CA . CYS A 1 91 ? 3.917 0.440 -8.244 1.00 94.25 91 CYS A CA 1
ATOM 724 C C . CYS A 1 91 ? 5.273 0.906 -7.724 1.00 94.25 91 CYS A C 1
ATOM 726 O O . CYS A 1 91 ? 5.752 1.985 -8.087 1.00 94.25 91 CYS A O 1
ATOM 728 N N . SER A 1 92 ? 5.870 0.121 -6.829 1.00 94.00 92 SER A N 1
ATOM 729 C CA . SER A 1 92 ? 7.078 0.529 -6.118 1.00 94.00 92 SER A CA 1
ATOM 730 C C . SER A 1 92 ? 7.990 -0.637 -5.771 1.00 94.00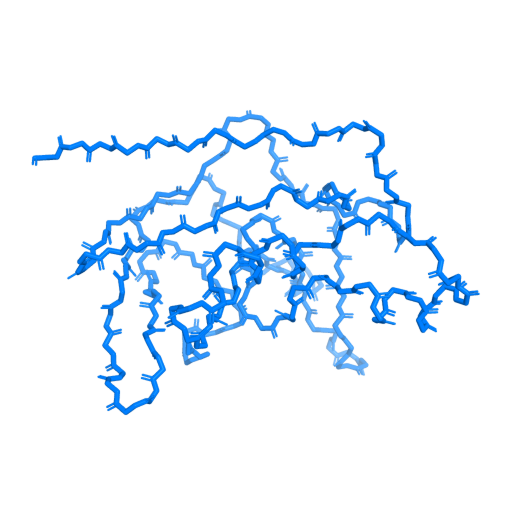 92 SER A C 1
ATOM 732 O O . SER A 1 92 ? 7.579 -1.797 -5.788 1.00 94.00 92 SER A O 1
ATOM 734 N N . GLY A 1 93 ? 9.240 -0.335 -5.439 1.00 93.88 93 GLY A N 1
ATOM 735 C CA . GLY A 1 93 ? 10.216 -1.343 -5.054 1.00 93.88 93 GLY A CA 1
ATOM 736 C C . GLY A 1 93 ? 11.425 -0.749 -4.348 1.00 93.88 93 GLY A C 1
ATOM 737 O O . GLY A 1 93 ? 11.528 0.462 -4.150 1.00 93.88 93 GLY A O 1
ATOM 738 N N . ILE A 1 94 ? 12.340 -1.633 -3.956 1.00 93.00 94 ILE A N 1
ATOM 739 C CA . ILE A 1 94 ? 13.651 -1.275 -3.415 1.00 93.00 94 ILE A CA 1
ATOM 740 C C . ILE A 1 94 ? 14.695 -1.756 -4.416 1.00 93.00 94 ILE A C 1
ATOM 742 O O . ILE A 1 94 ? 14.743 -2.946 -4.732 1.00 93.00 94 ILE A O 1
ATOM 746 N N . SER A 1 95 ? 15.510 -0.835 -4.928 1.00 92.94 95 SER A N 1
ATOM 747 C CA . SER A 1 95 ? 16.566 -1.159 -5.888 1.00 92.94 95 SER A CA 1
ATOM 748 C C . SER A 1 95 ? 17.549 -2.153 -5.272 1.00 92.94 95 SER A C 1
ATOM 750 O O . SER A 1 95 ? 18.048 -1.929 -4.169 1.00 92.94 95 SER A O 1
ATOM 752 N N . LYS A 1 96 ? 17.858 -3.234 -5.996 1.00 91.00 96 LYS A N 1
ATOM 753 C CA . LYS A 1 96 ? 18.824 -4.251 -5.548 1.00 91.00 96 LYS A CA 1
ATOM 754 C C . LYS A 1 96 ? 20.229 -3.670 -5.365 1.00 91.00 96 LYS A C 1
ATOM 756 O O . LYS A 1 96 ? 20.929 -4.073 -4.442 1.00 91.00 96 LYS A O 1
ATOM 761 N N . ASP A 1 97 ? 20.602 -2.703 -6.200 1.00 94.12 97 ASP A N 1
ATOM 762 C CA . ASP A 1 97 ? 21.967 -2.174 -6.246 1.00 94.12 97 ASP A CA 1
ATOM 763 C C . ASP A 1 97 ? 22.179 -1.032 -5.248 1.00 94.12 97 ASP A C 1
ATOM 765 O O . ASP A 1 97 ? 23.211 -0.959 -4.585 1.00 94.12 97 ASP A O 1
ATOM 769 N N . THR A 1 98 ? 21.198 -0.132 -5.120 1.00 94.69 98 THR A N 1
ATOM 770 C CA . THR A 1 98 ? 21.332 1.082 -4.292 1.00 94.69 98 THR A CA 1
ATOM 771 C C . THR A 1 98 ? 20.545 1.024 -2.991 1.00 94.69 98 THR A C 1
ATOM 773 O O . THR A 1 98 ? 20.705 1.903 -2.146 1.00 94.69 98 THR A O 1
ATOM 776 N N . SER A 1 99 ? 19.674 0.023 -2.821 1.00 92.75 99 SER A N 1
ATOM 777 C CA . SER A 1 99 ? 18.707 -0.056 -1.716 1.00 92.75 99 SER A CA 1
ATOM 778 C C . SER A 1 99 ? 17.785 1.168 -1.606 1.00 92.75 99 SER A C 1
ATOM 780 O O . SER A 1 99 ? 17.188 1.408 -0.557 1.00 92.75 99 SER A O 1
ATOM 782 N N . GLN A 1 100 ? 17.650 1.953 -2.679 1.00 91.19 100 GLN A N 1
ATOM 783 C CA . GLN A 1 100 ? 16.760 3.110 -2.715 1.00 91.19 100 GLN A CA 1
ATOM 784 C C . GLN A 1 100 ? 15.338 2.696 -3.083 1.00 91.19 100 GLN A C 1
ATOM 786 O O . GLN A 1 100 ? 15.127 1.823 -3.928 1.00 91.19 100 GLN A O 1
ATOM 791 N N . TYR A 1 101 ? 14.366 3.357 -2.459 1.00 90.19 101 TYR A N 1
ATOM 792 C CA . TYR A 1 101 ? 12.968 3.261 -2.855 1.00 90.19 101 TYR A CA 1
ATOM 793 C C . TYR A 1 101 ? 12.768 3.903 -4.227 1.00 90.19 101 TYR A C 1
ATOM 795 O O . TYR A 1 101 ? 13.226 5.020 -4.465 1.00 90.19 101 TYR A O 1
ATOM 803 N N . PHE A 1 102 ? 12.055 3.209 -5.106 1.00 90.81 102 PHE A N 1
ATOM 804 C CA . PHE A 1 102 ? 11.679 3.716 -6.416 1.00 90.81 102 PHE A CA 1
ATOM 805 C C . PHE A 1 102 ? 10.193 3.483 -6.674 1.00 90.81 102 PHE A C 1
ATOM 807 O O . PHE A 1 102 ? 9.567 2.599 -6.085 1.00 90.81 102 PHE A O 1
ATOM 814 N N . THR A 1 103 ? 9.637 4.269 -7.591 1.00 90.19 103 THR A N 1
ATOM 815 C CA . THR A 1 103 ? 8.274 4.084 -8.094 1.00 90.19 103 THR A CA 1
ATOM 816 C C . THR A 1 103 ? 8.282 3.976 -9.603 1.00 90.19 103 THR A C 1
ATOM 818 O O . THR A 1 103 ? 9.122 4.596 -10.251 1.00 90.19 103 THR A O 1
ATOM 821 N N . LYS A 1 104 ? 7.317 3.248 -10.152 1.00 91.12 104 LYS A N 1
ATOM 822 C CA . LYS A 1 104 ? 7.074 3.135 -11.591 1.00 91.12 104 LYS A CA 1
ATOM 823 C C . LYS A 1 104 ? 5.635 3.536 -11.896 1.00 91.12 104 LYS A C 1
ATOM 825 O O . LYS A 1 104 ? 4.806 3.634 -10.990 1.00 91.12 104 LYS A O 1
ATOM 830 N N . VAL A 1 105 ? 5.352 3.728 -13.181 1.00 91.62 105 VAL A N 1
ATOM 831 C CA . VAL A 1 105 ? 3.976 3.832 -13.674 1.00 91.62 105 VAL A CA 1
ATOM 832 C C . VAL A 1 105 ? 3.221 2.577 -13.255 1.00 91.62 105 VAL A C 1
ATOM 834 O O . VAL A 1 105 ? 3.698 1.459 -13.468 1.00 91.62 105 VAL A O 1
ATOM 837 N N . THR A 1 106 ? 2.065 2.756 -12.630 1.00 92.31 106 THR A N 1
ATOM 838 C CA . THR A 1 106 ? 1.209 1.624 -12.293 1.00 92.31 106 THR A CA 1
ATOM 839 C C . THR A 1 106 ? 0.636 0.981 -13.560 1.00 92.31 106 THR A C 1
ATOM 841 O O . THR A 1 106 ? 0.224 1.693 -14.474 1.00 92.31 106 THR A O 1
ATOM 844 N N . PRO A 1 107 ? 0.584 -0.360 -13.644 1.00 93.31 107 PRO A N 1
ATOM 845 C CA . PRO A 1 107 ? -0.089 -1.055 -14.733 1.00 93.31 107 PRO A CA 1
ATOM 846 C C . PRO A 1 107 ? -1.620 -0.996 -14.606 1.00 93.31 107 PRO A C 1
ATOM 848 O O . PRO A 1 107 ? -2.303 -1.527 -15.478 1.00 93.31 107 PRO A O 1
ATOM 851 N N . SER A 1 108 ? -2.161 -0.407 -13.528 1.00 92.38 108 SER A N 1
ATOM 852 C CA . SER A 1 108 ? -3.602 -0.374 -13.290 1.00 92.38 108 SER A CA 1
ATOM 853 C C . SER A 1 108 ? -4.337 0.428 -14.354 1.00 92.38 108 SER A C 1
ATOM 855 O O . SER A 1 108 ? -3.946 1.547 -14.694 1.00 92.38 108 SER A O 1
ATOM 857 N N . ILE A 1 109 ? -5.461 -0.108 -14.799 1.00 90.69 109 ILE A N 1
ATOM 858 C CA . ILE A 1 109 ? -6.381 0.504 -15.743 1.00 90.69 109 ILE A CA 1
ATOM 859 C C . ILE A 1 109 ? -7.749 0.724 -15.095 1.00 90.69 109 ILE A C 1
ATOM 861 O O . ILE A 1 109 ? -8.070 0.231 -14.013 1.00 90.69 109 ILE A O 1
ATOM 865 N N . LYS A 1 110 ? -8.603 1.495 -15.774 1.00 91.38 110 LYS A N 1
ATOM 866 C CA . LYS A 1 110 ? -9.980 1.709 -15.326 1.00 91.38 110 LYS A CA 1
ATOM 867 C C . LYS A 1 110 ? -10.714 0.367 -15.220 1.00 91.38 110 LYS A C 1
ATOM 869 O O . LYS A 1 110 ? -10.850 -0.335 -16.217 1.00 91.38 110 LYS A O 1
ATOM 874 N N . GLY A 1 111 ? -11.268 0.091 -14.042 1.00 92.44 111 GLY A N 1
ATOM 875 C CA . GLY A 1 111 ? -11.995 -1.145 -13.745 1.00 92.44 111 GLY A CA 1
ATOM 876 C C . GLY A 1 111 ? -11.216 -2.104 -12.849 1.00 92.44 111 GLY A C 1
ATOM 877 O O . GLY A 1 111 ? -11.837 -2.988 -12.263 1.00 92.44 111 GLY A O 1
ATOM 878 N N . ASP A 1 112 ? -9.908 -1.897 -12.683 1.00 95.44 112 ASP A N 1
ATOM 879 C CA . ASP A 1 112 ? -9.140 -2.621 -11.678 1.00 95.44 112 ASP A CA 1
ATOM 880 C C . ASP A 1 112 ? -9.592 -2.226 -10.270 1.00 95.44 112 ASP A C 1
ATOM 882 O O . ASP A 1 112 ? -9.906 -1.070 -9.971 1.00 95.44 112 ASP A O 1
ATOM 886 N N . TYR A 1 113 ? -9.641 -3.222 -9.400 1.00 95.44 113 TYR A N 1
ATOM 887 C CA . TYR A 1 113 ? -10.126 -3.124 -8.036 1.00 95.44 113 TYR A CA 1
ATOM 888 C C . TYR A 1 113 ? -9.283 -3.962 -7.074 1.00 95.44 113 TYR A C 1
ATOM 890 O O . TYR A 1 113 ? -8.605 -4.925 -7.453 1.00 95.44 113 TYR A O 1
ATOM 898 N N . ILE A 1 114 ? -9.390 -3.589 -5.802 1.00 95.25 114 ILE A N 1
ATOM 899 C CA . ILE A 1 114 ? -9.006 -4.408 -4.663 1.00 95.25 114 ILE A CA 1
ATOM 900 C C . ILE A 1 114 ? -10.225 -4.554 -3.757 1.00 95.25 114 ILE A C 1
ATOM 902 O O . ILE A 1 114 ? -10.983 -3.602 -3.573 1.00 95.25 114 ILE A O 1
ATOM 906 N N . GLU A 1 115 ? -10.421 -5.740 -3.203 1.00 95.75 115 GLU A N 1
ATOM 907 C CA . GLU A 1 115 ? -11.543 -6.043 -2.320 1.00 95.75 115 GLU A CA 1
ATOM 908 C C . GLU A 1 115 ? -11.013 -6.589 -1.003 1.00 95.75 115 GLU A C 1
ATOM 910 O O . GLU A 1 115 ? -10.122 -7.445 -0.979 1.00 95.75 115 GLU A O 1
ATOM 915 N N . PHE A 1 116 ? -11.570 -6.114 0.106 1.00 94.38 116 PHE A N 1
ATOM 916 C CA . PHE A 1 116 ? -11.249 -6.616 1.431 1.00 94.38 116 PHE A CA 1
ATOM 917 C C . PHE A 1 116 ? -12.504 -6.743 2.284 1.00 94.38 116 PHE A C 1
ATOM 919 O O . PHE A 1 116 ? -13.430 -5.940 2.181 1.00 94.38 116 PHE A O 1
ATOM 926 N N . ILE A 1 117 ? -12.501 -7.741 3.162 1.00 95.31 117 ILE A N 1
ATOM 927 C CA . ILE A 1 117 ? -13.548 -7.938 4.161 1.00 95.31 117 ILE A CA 1
ATOM 928 C C . ILE A 1 117 ? -13.024 -7.414 5.501 1.00 95.31 117 ILE A C 1
ATOM 930 O O . ILE A 1 117 ? -11.925 -7.807 5.907 1.00 95.31 117 ILE A O 1
ATOM 934 N N . PRO A 1 118 ? -13.765 -6.527 6.188 1.00 93.62 118 PRO A N 1
ATOM 935 C CA . PRO A 1 118 ? -13.393 -6.077 7.521 1.00 93.62 118 PRO A CA 1
ATOM 936 C C . PRO A 1 118 ? -13.501 -7.229 8.534 1.00 93.62 118 PRO A C 1
ATOM 938 O O . PRO A 1 118 ? -14.552 -7.850 8.669 1.00 93.62 118 PRO A O 1
ATOM 941 N N . ASP A 1 119 ? -12.427 -7.485 9.284 1.00 92.19 119 ASP A N 1
ATOM 942 C CA . ASP A 1 119 ? -12.404 -8.441 10.404 1.00 92.19 119 ASP A CA 1
ATOM 943 C C . ASP A 1 119 ? -12.994 -7.819 11.696 1.00 92.19 119 ASP A C 1
ATOM 945 O O . ASP A 1 119 ? -13.217 -8.503 12.695 1.00 92.19 119 ASP A O 1
ATOM 949 N N . MET A 1 120 ? -13.244 -6.503 11.689 1.00 90.56 120 MET A N 1
ATOM 950 C CA . MET A 1 120 ? -13.882 -5.729 12.759 1.00 90.56 120 MET A CA 1
ATOM 951 C C . MET A 1 120 ? -14.504 -4.437 12.205 1.00 90.56 120 MET A C 1
ATOM 953 O O . MET A 1 120 ? -14.255 -4.075 11.062 1.00 90.56 120 MET A O 1
ATOM 957 N N . ASN A 1 121 ? -15.262 -3.685 13.008 1.00 90.38 121 ASN A N 1
ATOM 958 C CA . ASN A 1 121 ? -15.756 -2.369 12.581 1.00 90.38 121 ASN A CA 1
ATOM 959 C C . ASN A 1 121 ? -14.581 -1.434 12.245 1.00 90.38 121 ASN A C 1
ATOM 961 O O . ASN A 1 121 ? -13.756 -1.147 13.115 1.00 90.38 121 ASN A O 1
ATOM 965 N N . LEU A 1 122 ? -14.525 -0.948 11.002 1.00 87.44 122 LEU A N 1
ATOM 966 C CA . LEU A 1 122 ? -13.469 -0.061 10.516 1.00 87.44 122 LEU A CA 1
ATOM 967 C C . LEU A 1 122 ? -14.026 1.287 10.069 1.00 87.44 122 LEU A C 1
ATOM 969 O O . LEU A 1 122 ? -15.046 1.364 9.387 1.00 87.44 122 LEU A O 1
ATOM 973 N N . LYS A 1 123 ? -13.276 2.345 10.378 1.00 88.25 123 LYS A N 1
ATOM 974 C CA . LYS A 1 123 ? -13.366 3.628 9.684 1.00 88.25 123 LYS A CA 1
ATOM 975 C C . LYS A 1 123 ? -12.264 3.660 8.630 1.00 88.25 123 LYS A C 1
ATOM 977 O O . LYS A 1 123 ? -11.088 3.568 8.972 1.00 88.25 123 LYS A O 1
ATOM 982 N N . VAL A 1 124 ? -12.643 3.771 7.361 1.00 87.94 124 VAL A N 1
ATOM 983 C CA . VAL A 1 124 ? -11.702 3.782 6.234 1.00 87.94 124 VAL A CA 1
ATOM 984 C C . VAL A 1 124 ? -11.725 5.161 5.588 1.00 87.94 124 VAL A C 1
ATOM 986 O O . VAL A 1 124 ? -12.790 5.658 5.231 1.00 87.94 124 VAL A O 1
ATOM 989 N N . ALA A 1 125 ? -10.551 5.772 5.436 1.00 88.56 125 ALA A N 1
ATOM 990 C CA . ALA A 1 125 ? -10.368 6.978 4.638 1.00 88.56 125 ALA A CA 1
ATOM 991 C C . ALA A 1 125 ? -9.582 6.616 3.376 1.00 88.56 125 ALA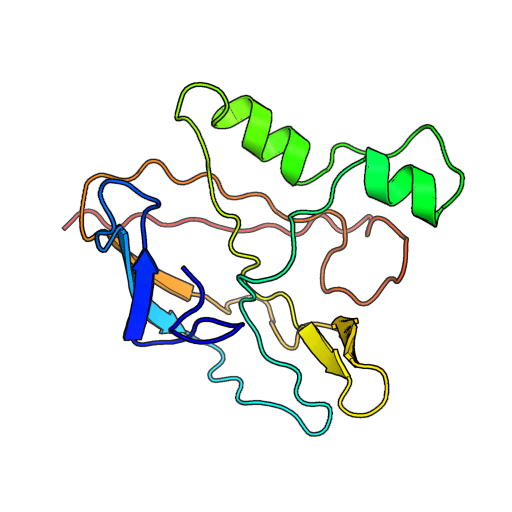 A C 1
ATOM 993 O O . ALA A 1 125 ? -8.501 6.032 3.464 1.00 88.56 125 ALA A O 1
ATOM 994 N N . VAL A 1 126 ? -10.125 6.969 2.214 1.00 89.25 126 VAL A N 1
ATOM 995 C CA . VAL A 1 126 ? -9.484 6.761 0.912 1.00 89.25 126 VAL A CA 1
ATOM 996 C C . VAL A 1 126 ? -9.231 8.124 0.295 1.00 89.25 126 VAL A C 1
ATOM 998 O O . VAL A 1 126 ? -10.123 8.970 0.271 1.00 89.25 126 VAL A O 1
ATOM 1001 N N . VAL A 1 127 ? -8.015 8.340 -0.204 1.00 87.69 127 VAL A N 1
ATOM 1002 C CA . VAL A 1 127 ? -7.664 9.567 -0.911 1.00 87.69 127 VAL A CA 1
ATOM 1003 C C . VAL A 1 127 ? -7.034 9.223 -2.252 1.00 87.69 127 VAL A C 1
ATOM 1005 O O . VAL A 1 127 ? -6.131 8.392 -2.343 1.00 87.69 127 VAL A O 1
ATOM 1008 N N . CYS A 1 128 ? -7.523 9.866 -3.303 1.00 87.88 128 CYS A N 1
ATOM 1009 C CA . CYS A 1 128 ? -6.961 9.739 -4.635 1.00 87.88 128 CYS A CA 1
ATOM 1010 C C . CYS A 1 128 ? -5.716 10.642 -4.736 1.00 87.88 128 CYS A C 1
ATOM 1012 O O . CYS A 1 128 ? -5.805 11.864 -4.616 1.00 87.88 128 CYS A O 1
ATOM 1014 N N . CYS A 1 129 ? -4.537 10.036 -4.906 1.00 85.75 129 CYS A N 1
ATOM 1015 C CA . CYS A 1 129 ? -3.261 10.751 -4.890 1.00 85.75 129 CYS A CA 1
ATOM 1016 C C . CYS A 1 129 ? -3.112 11.696 -6.092 1.00 85.75 129 CYS A C 1
ATOM 1018 O O . CYS A 1 129 ? -3.250 11.278 -7.240 1.00 85.75 129 CYS A O 1
ATOM 1020 N N . ALA A 1 130 ? -2.721 12.949 -5.839 1.00 80.44 130 ALA A N 1
ATOM 1021 C CA . ALA A 1 130 ? -2.487 13.951 -6.886 1.00 80.44 130 ALA A CA 1
ATOM 1022 C C . ALA A 1 130 ? -1.322 13.607 -7.840 1.00 80.44 130 ALA A C 1
ATOM 1024 O O . ALA A 1 130 ? -1.208 14.197 -8.912 1.00 80.44 130 ALA A O 1
ATOM 1025 N N . ARG A 1 131 ? -0.456 12.651 -7.465 1.00 78.81 131 ARG A N 1
ATOM 1026 C CA . ARG A 1 131 ? 0.622 12.135 -8.330 1.00 78.81 131 ARG A CA 1
ATOM 1027 C C . ARG A 1 131 ? 0.092 11.259 -9.472 1.00 78.81 131 ARG A C 1
ATOM 1029 O O . ARG A 1 131 ? 0.825 10.965 -10.411 1.00 78.81 131 ARG A O 1
ATOM 1036 N N . GLY A 1 132 ? -1.170 10.843 -9.415 1.00 84.31 132 GLY A N 1
ATOM 1037 C CA . GLY A 1 132 ? -1.740 9.996 -10.449 1.00 84.31 132 GLY A CA 1
ATOM 1038 C C . GLY A 1 132 ? -1.147 8.585 -10.435 1.00 84.31 132 GLY A C 1
ATOM 1039 O O . GLY A 1 132 ? -0.922 7.994 -9.380 1.00 84.31 132 GLY A O 1
ATOM 1040 N N . ASP A 1 133 ? -0.876 8.078 -11.632 1.00 85.62 133 ASP A N 1
ATOM 1041 C CA . ASP A 1 133 ? -0.336 6.746 -11.924 1.00 85.62 133 ASP A CA 1
ATOM 1042 C C . ASP A 1 133 ? 1.167 6.586 -11.621 1.00 85.62 133 ASP A C 1
ATOM 1044 O O . ASP A 1 133 ? 1.713 5.494 -11.761 1.00 85.62 133 ASP A O 1
ATOM 1048 N N . GLY A 1 134 ? 1.850 7.658 -11.211 1.00 79.62 134 GLY A N 1
ATOM 1049 C CA . GLY A 1 134 ? 3.292 7.654 -10.969 1.00 79.62 134 GLY A CA 1
ATOM 1050 C C . GLY A 1 134 ? 4.153 7.888 -12.213 1.00 79.62 134 GLY A C 1
ATOM 1051 O O . GLY A 1 134 ? 5.363 7.712 -12.125 1.00 79.62 134 GLY A O 1
ATOM 1052 N N . SER A 1 135 ? 3.564 8.309 -13.339 1.00 76.56 135 SER A N 1
ATOM 1053 C CA . SER A 1 135 ? 4.288 8.694 -14.566 1.00 76.56 135 SER A CA 1
ATOM 1054 C C . SER A 1 135 ? 5.041 10.018 -14.477 1.00 76.56 135 SER A C 1
ATOM 1056 O O . SER A 1 135 ? 5.983 10.245 -15.232 1.00 76.56 135 SER A O 1
ATOM 1058 N N . SER A 1 136 ? 4.649 10.897 -13.557 1.00 66.31 136 SER A N 1
ATOM 1059 C CA . SER A 1 136 ? 5.286 12.192 -13.361 1.00 66.31 136 SER A CA 1
ATOM 1060 C C . SER A 1 136 ? 6.132 12.200 -12.093 1.00 66.31 136 SER A C 1
ATOM 1062 O O . SER A 1 136 ? 5.610 12.007 -10.991 1.00 66.31 136 SER A O 1
ATOM 1064 N N . ASP A 1 137 ? 7.420 12.511 -12.243 1.00 55.56 137 ASP A N 1
ATOM 1065 C CA . ASP A 1 137 ? 8.383 12.508 -11.136 1.00 55.56 137 ASP A CA 1
ATOM 1066 C C . ASP A 1 137 ? 8.027 13.513 -10.030 1.00 55.56 137 ASP A C 1
ATOM 1068 O O . ASP A 1 137 ? 8.324 13.288 -8.859 1.00 55.56 137 ASP A O 1
ATOM 1072 N N . ILE A 1 138 ? 7.399 14.645 -10.380 1.00 54.59 138 ILE A N 1
ATOM 1073 C CA . ILE A 1 138 ? 7.188 15.783 -9.460 1.00 54.59 138 ILE A CA 1
ATOM 1074 C C . ILE A 1 138 ? 5.889 16.568 -9.751 1.00 54.59 138 ILE A C 1
ATOM 1076 O O . ILE A 1 138 ? 5.477 17.419 -8.957 1.00 54.59 138 ILE A O 1
ATOM 1080 N N . GLN A 1 139 ? 5.218 16.313 -10.878 1.00 49.31 139 GLN A N 1
ATOM 1081 C CA . GLN A 1 139 ? 4.042 17.086 -11.279 1.00 49.31 139 GLN A CA 1
ATOM 1082 C C . GLN A 1 139 ? 2.752 16.511 -10.695 1.00 49.31 139 GLN A C 1
ATOM 1084 O O . GLN A 1 139 ? 2.559 15.304 -10.590 1.00 49.31 139 GLN A O 1
ATOM 1089 N N . GLN A 1 140 ? 1.867 17.415 -10.292 1.00 53.47 140 GLN A N 1
ATOM 1090 C CA . GLN A 1 140 ? 0.473 17.082 -10.052 1.00 53.47 140 GLN A CA 1
ATOM 1091 C C . GLN A 1 140 ? -0.146 16.819 -11.415 1.00 53.47 140 GLN A C 1
ATOM 1093 O O . GLN A 1 140 ? -0.115 17.694 -12.280 1.00 53.47 140 GLN A O 1
ATOM 1098 N N . ASN A 1 141 ? -0.675 15.620 -11.618 1.00 52.22 141 ASN A N 1
ATOM 1099 C CA . ASN A 1 141 ? -1.456 15.359 -12.812 1.00 52.22 141 ASN A CA 1
ATOM 1100 C C . ASN A 1 141 ? -2.747 16.190 -12.726 1.00 52.22 141 ASN A C 1
ATOM 1102 O O . ASN A 1 141 ? -3.486 16.092 -11.747 1.00 52.22 141 ASN A O 1
ATOM 1106 N N . GLU A 1 142 ? -3.027 17.008 -13.746 1.00 46.41 142 GLU A N 1
ATOM 1107 C CA . GLU A 1 142 ? -4.291 17.762 -13.853 1.00 46.41 142 GLU A CA 1
ATOM 1108 C C . GLU A 1 142 ? -5.498 16.821 -14.021 1.00 46.41 142 GLU A C 1
ATOM 1110 O O . GLU A 1 142 ? -6.636 17.167 -13.696 1.00 46.41 142 GLU A O 1
ATOM 1115 N N . ASN A 1 143 ? -5.243 15.585 -14.457 1.00 53.69 143 ASN A N 1
ATOM 1116 C CA . ASN A 1 143 ? -6.231 14.521 -14.491 1.00 53.69 143 ASN A CA 1
ATOM 1117 C C . ASN A 1 143 ? -6.448 13.969 -13.081 1.00 53.69 143 ASN A C 1
ATOM 1119 O O . ASN A 1 143 ? -5.756 13.052 -12.639 1.00 53.69 143 ASN A O 1
ATOM 1123 N N . SER A 1 144 ? -7.440 14.527 -12.381 1.00 56.50 144 SER A N 1
ATOM 1124 C CA . SER A 1 144 ? -7.926 13.967 -11.118 1.00 56.50 144 SER A CA 1
ATOM 1125 C C . SER A 1 144 ? -8.248 12.476 -11.288 1.00 56.50 144 SER A C 1
ATOM 1127 O O . SER A 1 144 ? -9.168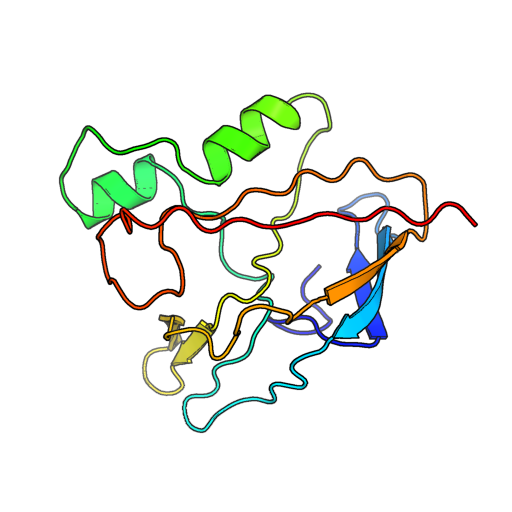 12.106 -12.023 1.00 56.50 144 SER A O 1
ATOM 1129 N N . LEU A 1 145 ? -7.479 11.611 -10.619 1.00 69.69 145 LEU A N 1
ATOM 1130 C CA . LEU A 1 145 ? -7.877 10.221 -10.441 1.00 69.69 145 LEU A CA 1
ATOM 1131 C C . LEU A 1 145 ? -9.197 10.208 -9.671 1.00 69.69 145 LEU A C 1
ATOM 1133 O O . LEU A 1 145 ? -9.353 10.915 -8.673 1.00 69.69 145 LEU A O 1
ATOM 1137 N N . LYS A 1 146 ? -10.144 9.399 -10.143 1.00 74.56 146 LYS A N 1
ATOM 1138 C CA . LYS A 1 146 ? -11.385 9.110 -9.429 1.00 74.56 146 LYS A CA 1
ATOM 1139 C C . LYS A 1 146 ? -11.339 7.664 -8.969 1.00 74.56 146 LYS A C 1
ATOM 1141 O O . LYS A 1 146 ? -11.062 6.771 -9.764 1.00 74.56 146 LYS A O 1
ATOM 1146 N N . CYS A 1 147 ? -11.591 7.475 -7.686 1.00 80.25 147 CYS A N 1
ATOM 1147 C CA . CYS A 1 147 ? -11.673 6.188 -7.025 1.00 80.25 147 CYS A CA 1
ATOM 1148 C C . CYS A 1 147 ? -13.112 6.029 -6.538 1.00 80.25 147 CYS A C 1
ATOM 1150 O O . CYS A 1 147 ? -13.597 6.863 -5.774 1.00 80.25 147 CYS A O 1
ATOM 1152 N N . ASP A 1 148 ? -13.783 4.976 -6.993 1.00 82.81 148 ASP A N 1
ATOM 1153 C CA . ASP A 1 148 ? -15.105 4.608 -6.498 1.00 82.81 148 ASP A CA 1
ATOM 1154 C C . ASP A 1 148 ? -14.935 3.627 -5.331 1.00 82.81 148 ASP A C 1
ATOM 1156 O O . ASP A 1 148 ? -14.150 2.680 -5.411 1.00 82.81 148 ASP A O 1
ATOM 1160 N N . VAL A 1 149 ? -15.651 3.864 -4.230 1.00 83.81 149 VAL A N 1
ATOM 1161 C CA . VAL A 1 149 ? -15.646 2.990 -3.049 1.00 83.81 149 VAL A CA 1
ATOM 1162 C C . VAL A 1 149 ? -17.033 2.391 -2.892 1.00 83.81 14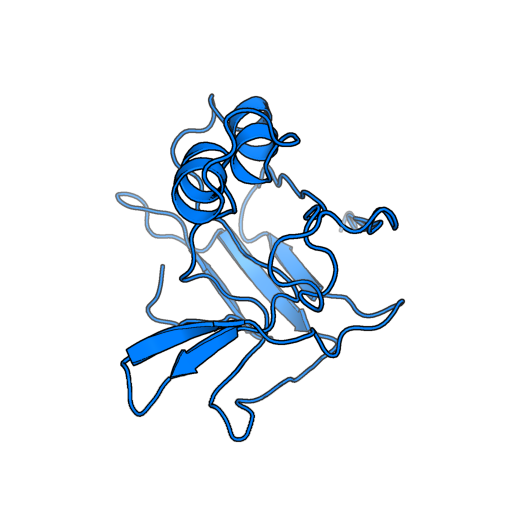9 VAL A C 1
ATOM 1164 O O . VAL A 1 149 ? -18.018 3.115 -2.745 1.00 83.81 149 VAL A O 1
ATOM 1167 N N . PHE A 1 150 ? -17.103 1.063 -2.896 1.00 85.12 150 PHE A N 1
ATOM 1168 C CA . PHE A 1 150 ? -18.339 0.313 -2.710 1.00 85.12 150 PHE A CA 1
ATOM 1169 C C . PHE A 1 150 ? -18.293 -0.411 -1.367 1.00 85.12 150 PHE A C 1
ATOM 1171 O O . PHE A 1 150 ? -17.294 -1.041 -1.030 1.00 85.12 150 PHE A O 1
ATOM 1178 N N . ALA A 1 151 ? -19.382 -0.331 -0.606 1.00 82.50 151 ALA A N 1
ATOM 1179 C CA . ALA A 1 151 ? -19.571 -1.107 0.611 1.00 82.50 151 ALA A CA 1
ATOM 1180 C C . ALA A 1 151 ? -20.765 -2.040 0.401 1.00 82.50 151 ALA A C 1
ATOM 1182 O O . ALA A 1 151 ? -21.901 -1.580 0.269 1.00 82.50 151 ALA A O 1
ATOM 1183 N N . ALA A 1 152 ? -20.506 -3.345 0.342 1.00 73.12 152 ALA A N 1
ATOM 1184 C CA . ALA A 1 152 ? -21.558 -4.348 0.351 1.00 73.12 152 ALA A CA 1
ATOM 1185 C C . ALA A 1 152 ? -21.970 -4.610 1.805 1.00 73.12 152 ALA A C 1
ATOM 1187 O O . ALA A 1 152 ? -21.142 -4.988 2.634 1.00 73.12 152 ALA A O 1
ATOM 1188 N N . LEU A 1 153 ? -23.243 -4.378 2.122 1.00 61.84 153 LEU A N 1
ATOM 1189 C CA . LEU A 1 153 ? -23.833 -4.839 3.375 1.00 61.84 153 LEU A CA 1
ATOM 1190 C C . LEU A 1 153 ? -24.189 -6.317 3.188 1.00 61.84 153 LEU A C 1
ATOM 1192 O O . LEU A 1 153 ? -24.987 -6.642 2.307 1.00 61.84 153 LEU A O 1
ATOM 1196 N N . HIS A 1 154 ? -23.566 -7.188 3.980 1.00 55.88 154 HIS A N 1
ATOM 1197 C CA . HIS A 1 154 ? -23.981 -8.582 4.135 1.00 55.88 154 HIS A CA 1
ATOM 1198 C C . HIS A 1 154 ? -24.973 -8.718 5.287 1.00 55.88 154 HIS A C 1
ATOM 1200 O O . HIS A 1 154 ? -24.779 -8.023 6.311 1.00 55.88 154 HIS A O 1
#